Protein AF-A0A646P045-F1 (afdb_monomer_lite)

Sequence (121 aa):
MEDISFDRISQATGLLITRASFEFTLRLQNEEQQRQYAQALEVATLIYEDAHEHGGSTTAAASDEWARLNKLIAFWASMAELATPKRRGWFGRKEIHFMSRTTLLRALSPDAEIIRSGELR

Secondary structure (DSSP, 8-state):
-----HHHHHHHHSS---HHHHHHHHTTS-HHHHHHHHHHHHHHHHHHHHHHHTTT---HHHHHHHHHHHHHHHHHHHHHHHHSPEE-STTPPEE--HHHHHHHHHHS-TTSHHHHTTTT-

Structure (mmCIF, N/CA/C/O backbone):
data_AF-A0A646P045-F1
#
_entry.id   AF-A0A646P045-F1
#
loop_
_atom_site.group_PDB
_atom_site.id
_atom_site.type_symbol
_atom_site.label_atom_id
_atom_site.label_alt_id
_atom_site.label_comp_id
_atom_site.label_asym_id
_atom_site.label_entity_id
_atom_site.label_seq_id
_atom_site.pdbx_PDB_ins_code
_atom_site.Cartn_x
_atom_site.Cartn_y
_atom_site.Cartn_z
_atom_site.occupancy
_atom_site.B_iso_or_equiv
_atom_site.auth_seq_id
_atom_site.auth_comp_id
_atom_site.auth_asym_id
_atom_site.auth_atom_id
_atom_site.pdbx_PDB_model_num
ATOM 1 N N . MET A 1 1 ? -12.079 6.619 -13.844 1.00 47.69 1 MET A N 1
ATOM 2 C CA . MET A 1 1 ? -11.157 5.767 -13.077 1.00 47.69 1 MET A CA 1
ATOM 3 C C . MET A 1 1 ? -11.044 4.509 -13.904 1.00 47.69 1 MET A C 1
ATOM 5 O O . MET A 1 1 ? -12.015 3.768 -13.955 1.00 47.69 1 MET A O 1
ATOM 9 N N . GLU A 1 2 ? -9.987 4.412 -14.714 1.00 49.66 2 GLU A N 1
ATOM 10 C CA . GLU A 1 2 ? -9.714 3.219 -15.526 1.00 49.66 2 GLU A CA 1
ATOM 11 C C . GLU A 1 2 ? -9.786 1.972 -14.640 1.00 49.66 2 GLU A C 1
ATOM 13 O O . GLU A 1 2 ? -9.505 2.048 -13.440 1.00 49.66 2 GLU A O 1
ATOM 18 N N . ASP A 1 3 ? -10.232 0.851 -15.206 1.00 67.38 3 ASP A N 1
ATOM 19 C CA . ASP A 1 3 ? -10.348 -0.407 -14.474 1.00 67.38 3 ASP A CA 1
ATOM 20 C C . ASP A 1 3 ? -8.968 -0.813 -13.941 1.00 67.38 3 ASP A C 1
ATOM 22 O O . ASP A 1 3 ? -8.108 -1.301 -14.675 1.00 67.38 3 ASP A O 1
ATOM 26 N N . ILE A 1 4 ? -8.748 -0.588 -12.643 1.00 76.81 4 ILE A N 1
ATOM 27 C CA . ILE A 1 4 ? -7.551 -1.042 -11.941 1.00 76.81 4 ILE A CA 1
ATOM 28 C C . ILE A 1 4 ? -7.508 -2.566 -12.057 1.00 76.81 4 ILE A C 1
ATOM 30 O O . ILE A 1 4 ? -8.337 -3.275 -11.478 1.00 76.81 4 ILE A O 1
ATOM 34 N N . SER A 1 5 ? -6.524 -3.076 -12.795 1.00 91.94 5 SER A N 1
ATOM 35 C CA . SER A 1 5 ? -6.301 -4.512 -12.916 1.00 91.94 5 SER A CA 1
ATOM 36 C C . SER A 1 5 ? -5.482 -5.012 -11.730 1.00 91.94 5 SER A C 1
ATOM 38 O O . SER A 1 5 ? -4.253 -4.939 -11.701 1.00 91.94 5 SER A O 1
ATOM 40 N N . PHE A 1 6 ? -6.190 -5.535 -10.733 1.00 93.31 6 PHE A N 1
ATOM 41 C CA . PHE A 1 6 ? -5.599 -6.119 -9.530 1.00 93.31 6 PHE A CA 1
ATOM 42 C C . PHE A 1 6 ? -4.675 -7.310 -9.816 1.00 93.31 6 PHE A C 1
ATOM 44 O O . PHE A 1 6 ? -3.690 -7.501 -9.102 1.00 93.31 6 PHE A O 1
ATOM 51 N N . ASP A 1 7 ? -4.938 -8.063 -10.885 1.00 94.31 7 ASP A N 1
ATOM 52 C CA . ASP A 1 7 ? -4.083 -9.175 -11.305 1.00 94.31 7 ASP A CA 1
ATOM 53 C C . ASP A 1 7 ? -2.719 -8.675 -11.796 1.00 94.31 7 ASP A C 1
ATOM 55 O O . ASP A 1 7 ? -1.688 -9.184 -11.355 1.00 94.31 7 ASP A O 1
ATOM 59 N N . ARG A 1 8 ? -2.701 -7.629 -12.636 1.00 95.12 8 ARG A N 1
ATOM 60 C CA . ARG A 1 8 ? -1.461 -7.005 -13.134 1.00 95.12 8 ARG A CA 1
ATOM 61 C C . ARG A 1 8 ? -0.634 -6.428 -11.992 1.00 95.12 8 ARG A C 1
ATOM 63 O O . ARG A 1 8 ? 0.554 -6.713 -11.875 1.00 95.12 8 ARG A O 1
ATOM 70 N N . ILE A 1 9 ? -1.287 -5.704 -11.084 1.00 95.19 9 ILE A N 1
ATOM 71 C CA . ILE A 1 9 ? -0.635 -5.152 -9.891 1.00 95.19 9 ILE A CA 1
ATOM 72 C C . ILE A 1 9 ? -0.055 -6.268 -9.014 1.00 95.19 9 ILE A C 1
ATOM 74 O O . ILE A 1 9 ? 1.063 -6.148 -8.508 1.00 95.19 9 ILE A O 1
ATOM 78 N N . SER A 1 10 ? -0.800 -7.357 -8.818 1.00 95.56 10 SER A N 1
ATOM 79 C CA . SER A 1 10 ? -0.339 -8.470 -7.986 1.00 95.56 10 SER A CA 1
ATOM 80 C C . SER A 1 10 ? 0.869 -9.177 -8.600 1.00 95.56 10 SER A C 1
ATOM 82 O O . SER A 1 10 ? 1.803 -9.528 -7.881 1.00 95.56 10 SER A O 1
ATOM 84 N N . GLN A 1 11 ? 0.892 -9.336 -9.926 1.00 94.75 11 GLN A N 1
ATOM 85 C CA . GLN A 1 11 ? 2.046 -9.877 -10.647 1.00 94.75 11 GLN A CA 1
ATOM 86 C C . GLN A 1 11 ? 3.268 -8.966 -10.529 1.00 94.75 11 GLN A C 1
ATOM 88 O O . GLN A 1 11 ? 4.347 -9.449 -10.190 1.00 94.75 11 GLN A O 1
ATOM 93 N N . ALA A 1 12 ? 3.090 -7.661 -10.742 1.00 94.56 12 ALA A N 1
ATOM 94 C CA . ALA A 1 12 ? 4.183 -6.702 -10.677 1.00 94.56 12 ALA A CA 1
ATOM 95 C C . ALA A 1 12 ? 4.783 -6.606 -9.270 1.00 94.56 12 ALA A C 1
ATOM 97 O O . ALA A 1 12 ? 5.993 -6.692 -9.088 1.00 94.56 12 ALA A O 1
ATOM 98 N N . THR A 1 13 ? 3.939 -6.459 -8.249 1.00 93.31 13 THR A N 1
ATOM 99 C CA . THR A 1 13 ? 4.396 -6.234 -6.867 1.00 93.31 13 THR A CA 1
ATOM 100 C C . THR A 1 13 ? 4.769 -7.517 -6.124 1.00 93.31 13 THR A C 1
ATOM 102 O O . THR A 1 13 ? 5.412 -7.453 -5.077 1.00 93.31 13 THR A O 1
ATOM 105 N N . GLY A 1 14 ? 4.335 -8.682 -6.614 1.00 93.62 14 GLY A N 1
ATOM 106 C CA . GLY A 1 14 ? 4.437 -9.955 -5.897 1.00 93.62 14 GLY A CA 1
ATOM 107 C C . GLY A 1 14 ? 3.543 -10.045 -4.652 1.00 93.62 14 GLY A C 1
ATOM 108 O O . GLY A 1 14 ? 3.668 -10.990 -3.872 1.00 93.62 14 GLY A O 1
ATOM 109 N N . LEU A 1 15 ? 2.649 -9.075 -4.440 1.00 93.69 15 LEU A N 1
ATOM 110 C CA . LEU A 1 15 ? 1.703 -9.036 -3.328 1.00 93.69 15 LEU A CA 1
ATOM 111 C C . LEU A 1 15 ? 0.311 -9.421 -3.820 1.00 93.69 15 LEU A C 1
ATOM 113 O O . LEU A 1 15 ? -0.112 -8.991 -4.885 1.00 93.69 15 LEU A O 1
ATOM 117 N N . LEU A 1 16 ? -0.447 -10.174 -3.022 1.00 93.38 16 LEU A N 1
ATOM 118 C CA . LEU A 1 16 ? -1.852 -10.435 -3.337 1.00 93.38 16 LEU A CA 1
ATOM 119 C C . LEU A 1 16 ? -2.684 -9.175 -3.061 1.00 93.38 16 LEU A C 1
ATOM 121 O O . LEU A 1 16 ? -3.133 -8.955 -1.933 1.00 93.38 16 LEU A O 1
ATOM 125 N N . ILE A 1 17 ? -2.894 -8.353 -4.088 1.00 92.56 17 ILE A N 1
ATOM 126 C CA . ILE A 1 17 ? -3.704 -7.138 -3.999 1.00 92.56 17 ILE A CA 1
ATOM 127 C C . ILE A 1 17 ? -5.066 -7.418 -4.620 1.00 92.56 17 ILE A C 1
ATOM 129 O O . ILE A 1 17 ? -5.235 -7.406 -5.828 1.00 92.56 17 ILE A O 1
ATOM 133 N N . THR A 1 18 ? -6.059 -7.653 -3.770 1.00 93.56 18 THR A N 1
ATOM 134 C CA . THR A 1 18 ? -7.477 -7.719 -4.148 1.00 93.56 18 THR A CA 1
ATOM 135 C C . THR A 1 18 ? -8.137 -6.348 -4.004 1.00 93.56 18 THR A C 1
ATOM 137 O O . THR A 1 18 ? -7.629 -5.485 -3.286 1.00 93.56 18 THR A O 1
ATOM 140 N N . ARG A 1 19 ? -9.332 -6.169 -4.580 1.00 93.19 19 ARG A N 1
ATOM 141 C CA . ARG A 1 19 ? -10.158 -4.972 -4.335 1.00 93.19 19 ARG A CA 1
ATOM 142 C C . ARG A 1 19 ? -10.338 -4.691 -2.842 1.00 93.19 19 ARG A C 1
ATOM 144 O O . ARG A 1 19 ? -10.094 -3.576 -2.398 1.00 93.19 19 ARG A O 1
ATOM 151 N N . ALA A 1 20 ? -10.688 -5.717 -2.066 1.00 93.25 20 ALA A N 1
ATOM 152 C CA . ALA A 1 20 ? -10.923 -5.576 -0.633 1.00 93.25 20 ALA A CA 1
ATOM 153 C C . ALA A 1 20 ? -9.654 -5.168 0.135 1.00 93.25 20 ALA A C 1
ATOM 155 O O . ALA A 1 20 ? -9.716 -4.310 1.011 1.00 93.25 20 ALA A O 1
ATOM 156 N N . SER A 1 21 ? -8.492 -5.750 -0.186 1.00 93.75 21 SER A N 1
ATOM 157 C CA . SER A 1 21 ? -7.230 -5.380 0.474 1.00 93.75 21 SER A CA 1
ATOM 158 C C . SER A 1 21 ? -6.732 -4.002 0.046 1.00 93.75 21 SER A C 1
ATOM 160 O O . SER A 1 21 ? -6.160 -3.287 0.866 1.00 93.75 21 SER A O 1
ATOM 162 N N . PHE A 1 22 ? -6.960 -3.613 -1.210 1.00 95.38 22 PHE A N 1
ATOM 163 C CA . PHE A 1 22 ? -6.661 -2.272 -1.702 1.00 95.38 22 PHE A CA 1
ATOM 164 C C . PHE A 1 22 ? -7.509 -1.226 -0.976 1.00 95.38 22 PHE A C 1
ATOM 166 O O . PHE A 1 22 ? -6.954 -0.336 -0.336 1.00 95.38 22 PHE A O 1
ATOM 173 N N . GLU A 1 23 ? -8.835 -1.390 -0.979 1.00 95.19 23 GLU A N 1
ATOM 174 C CA . GLU A 1 23 ? -9.763 -0.507 -0.266 1.00 95.19 23 GLU A CA 1
ATOM 175 C C . GLU A 1 23 ? -9.409 -0.432 1.221 1.00 95.19 23 GLU A C 1
ATOM 177 O O . GLU A 1 23 ? -9.302 0.660 1.769 1.00 95.19 23 GLU A O 1
ATOM 182 N N . PHE A 1 24 ? -9.119 -1.567 1.864 1.00 95.75 24 PHE A N 1
ATOM 183 C CA . PHE A 1 24 ? -8.684 -1.581 3.258 1.00 95.75 24 PHE A CA 1
ATOM 184 C C . PHE A 1 24 ? -7.390 -0.789 3.489 1.00 95.75 24 PHE A C 1
ATOM 186 O O . PHE A 1 24 ? -7.297 -0.038 4.458 1.00 95.75 24 PHE A O 1
ATOM 193 N N . THR A 1 25 ? -6.414 -0.910 2.589 1.00 97.00 25 THR A N 1
ATOM 194 C CA . THR A 1 25 ? -5.143 -0.177 2.668 1.00 97.00 25 THR A CA 1
ATOM 195 C C . THR A 1 25 ? -5.354 1.335 2.551 1.00 97.00 25 THR A C 1
ATOM 197 O O . THR A 1 25 ? -4.736 2.090 3.302 1.00 97.00 25 THR A O 1
ATOM 200 N N . LEU A 1 26 ? -6.278 1.792 1.696 1.00 96.50 26 LEU A N 1
ATOM 201 C CA . LEU A 1 26 ? -6.617 3.217 1.569 1.00 96.50 26 LEU A CA 1
ATOM 202 C C . LEU A 1 26 ? -7.207 3.804 2.860 1.00 96.50 26 LEU A C 1
ATOM 204 O O . LEU A 1 26 ? -6.952 4.963 3.183 1.00 96.50 26 LEU A O 1
ATOM 208 N N . ARG A 1 27 ? -7.936 3.012 3.655 1.00 96.75 27 ARG A N 1
ATOM 209 C CA . ARG A 1 27 ? -8.511 3.463 4.941 1.00 96.75 27 ARG A CA 1
ATOM 210 C C . ARG A 1 27 ? -7.446 3.774 5.995 1.00 96.75 27 ARG A C 1
ATOM 212 O O . ARG A 1 27 ? -7.728 4.470 6.972 1.00 96.75 27 ARG A O 1
ATOM 219 N N . LEU A 1 28 ? -6.225 3.271 5.808 1.00 97.12 28 LEU A N 1
ATOM 220 C CA . LEU A 1 28 ? -5.069 3.544 6.670 1.00 97.12 28 LEU A CA 1
ATOM 221 C C . LEU A 1 28 ? -4.385 4.877 6.331 1.00 97.12 28 LEU A C 1
ATOM 223 O O . LEU A 1 28 ? -3.457 5.285 7.024 1.00 97.12 28 LEU A O 1
ATOM 227 N N . GLN A 1 29 ? -4.821 5.539 5.262 1.00 97.25 29 GLN A N 1
ATOM 228 C CA . GLN A 1 29 ? -4.136 6.656 4.627 1.00 97.25 29 GLN A CA 1
ATOM 229 C C . GLN A 1 29 ? -5.010 7.914 4.655 1.00 97.25 29 GLN A C 1
ATOM 231 O O . GLN A 1 29 ? -6.241 7.832 4.673 1.00 97.25 29 GLN A O 1
ATOM 236 N N . ASN A 1 30 ? -4.377 9.088 4.632 1.00 95.88 30 ASN A N 1
ATOM 237 C CA . ASN A 1 30 ? -5.056 10.328 4.246 1.00 95.88 30 ASN A CA 1
ATOM 238 C C . ASN A 1 30 ? -5.139 10.455 2.711 1.00 95.88 30 ASN A C 1
ATOM 240 O O . ASN A 1 30 ? -4.502 9.695 1.987 1.00 95.88 30 ASN A O 1
ATOM 244 N N . GLU A 1 31 ? -5.903 11.422 2.200 1.00 94.88 31 GLU A N 1
ATOM 245 C CA . GLU A 1 31 ? -6.155 11.556 0.754 1.00 94.88 31 GLU A CA 1
ATOM 246 C C . GLU A 1 31 ? -4.883 11.713 -0.093 1.00 94.88 31 GLU A C 1
ATOM 248 O O . GLU A 1 31 ? -4.809 11.202 -1.209 1.00 94.88 31 GLU A O 1
ATOM 253 N N . GLU A 1 32 ? -3.872 12.414 0.424 1.00 95.75 32 GLU A N 1
ATOM 254 C CA . GLU A 1 32 ? -2.601 12.586 -0.283 1.00 95.75 32 GLU A CA 1
ATOM 255 C C . GLU A 1 32 ? -1.827 11.268 -0.358 1.00 95.75 32 GLU A C 1
ATOM 257 O O . GLU A 1 32 ? -1.360 10.876 -1.425 1.00 95.75 32 GLU A O 1
ATOM 262 N N . GLN A 1 33 ? -1.766 10.532 0.750 1.00 96.94 33 GLN A N 1
ATOM 263 C CA . GLN A 1 33 ? -1.154 9.205 0.800 1.00 96.94 33 GLN A CA 1
ATOM 264 C C . GLN A 1 33 ? -1.874 8.208 -0.121 1.00 96.94 33 GLN A C 1
ATOM 266 O O . GLN A 1 33 ? -1.201 7.428 -0.792 1.00 96.94 33 GLN A O 1
ATOM 271 N N . GLN A 1 34 ? -3.207 8.287 -0.222 1.00 96.81 34 GLN A N 1
ATOM 272 C CA . GLN A 1 34 ? -4.006 7.465 -1.142 1.00 96.81 34 GLN A CA 1
ATOM 273 C C . GLN A 1 34 ? -3.615 7.698 -2.601 1.00 96.81 34 GLN A C 1
ATOM 275 O O . GLN A 1 34 ? -3.392 6.736 -3.338 1.00 96.81 34 GLN A O 1
ATOM 280 N N . ARG A 1 35 ? -3.475 8.965 -3.014 1.00 95.94 35 ARG A N 1
ATOM 281 C CA . ARG A 1 35 ? -3.017 9.309 -4.369 1.00 95.94 35 ARG A CA 1
ATOM 282 C C . ARG A 1 35 ? -1.609 8.787 -4.636 1.00 95.94 35 ARG A C 1
ATOM 284 O O . ARG A 1 35 ? -1.386 8.142 -5.657 1.00 95.94 35 ARG A O 1
ATOM 291 N N . GLN A 1 36 ? -0.685 9.008 -3.700 1.00 95.94 36 GLN A N 1
ATOM 292 C CA . GLN A 1 36 ? 0.699 8.540 -3.816 1.00 95.94 36 GLN A CA 1
ATOM 293 C C . GLN A 1 36 ? 0.788 7.014 -3.906 1.00 95.94 36 GLN A C 1
ATOM 295 O O . GLN A 1 36 ? 1.583 6.491 -4.682 1.00 95.94 36 GLN A O 1
ATOM 300 N N . TYR A 1 37 ? -0.023 6.289 -3.133 1.00 96.62 37 TYR A N 1
ATOM 301 C CA . TYR A 1 37 ? -0.044 4.831 -3.155 1.00 96.62 37 TYR A CA 1
ATOM 302 C C . TYR A 1 37 ? -0.629 4.281 -4.460 1.00 96.62 37 TYR A C 1
ATOM 304 O O . TYR A 1 37 ? -0.034 3.384 -5.054 1.00 96.62 37 TYR A O 1
ATOM 312 N N . ALA A 1 38 ? -1.743 4.841 -4.941 1.00 95.12 38 ALA A N 1
ATOM 313 C CA . ALA A 1 38 ? -2.335 4.444 -6.219 1.00 95.12 38 ALA A CA 1
ATOM 314 C C . ALA A 1 38 ? -1.361 4.674 -7.386 1.00 95.12 38 ALA A C 1
ATOM 316 O O . ALA A 1 38 ? -1.107 3.754 -8.162 1.00 95.12 38 ALA A O 1
ATOM 317 N N . GLN A 1 39 ? -0.740 5.857 -7.441 1.00 95.50 39 GLN A N 1
ATOM 318 C CA . GLN A 1 39 ? 0.285 6.170 -8.436 1.00 95.50 39 GLN A CA 1
ATOM 319 C C . GLN A 1 39 ? 1.490 5.229 -8.319 1.00 95.50 39 GLN A C 1
ATOM 321 O O . GLN A 1 39 ? 2.040 4.795 -9.326 1.00 95.50 39 GLN A O 1
ATOM 326 N N . ALA A 1 40 ? 1.904 4.879 -7.099 1.00 96.69 40 ALA A N 1
ATOM 327 C CA . ALA A 1 40 ? 3.025 3.972 -6.903 1.00 96.69 40 ALA A CA 1
ATOM 328 C C . ALA A 1 40 ? 2.755 2.566 -7.448 1.00 96.69 40 ALA A C 1
ATOM 330 O O . ALA A 1 40 ? 3.641 1.986 -8.073 1.00 96.69 40 ALA A O 1
ATOM 331 N N . LEU A 1 41 ? 1.548 2.032 -7.239 1.00 96.44 41 LEU A N 1
ATOM 332 C CA . LEU A 1 41 ? 1.145 0.740 -7.800 1.00 96.44 41 LEU A CA 1
ATOM 333 C C . LEU A 1 41 ? 1.107 0.780 -9.330 1.00 96.44 41 LEU A C 1
ATOM 335 O O . LEU A 1 41 ? 1.582 -0.153 -9.974 1.00 96.44 41 LEU A O 1
ATOM 339 N N . GLU A 1 42 ? 0.574 1.856 -9.904 1.00 95.50 42 GLU A N 1
ATOM 340 C CA . GLU A 1 42 ? 0.511 2.051 -11.353 1.00 95.50 42 GLU A CA 1
ATOM 341 C C . GLU A 1 42 ? 1.912 2.108 -11.972 1.00 95.50 42 GLU A C 1
ATOM 343 O O . GLU A 1 42 ? 2.233 1.307 -12.847 1.00 95.50 42 GLU A O 1
ATOM 348 N N . VAL A 1 43 ? 2.786 2.983 -11.465 1.00 96.25 43 VAL A N 1
ATOM 349 C CA . VAL A 1 43 ? 4.148 3.142 -11.998 1.00 96.25 43 VAL A CA 1
ATOM 350 C C . VAL A 1 43 ? 4.977 1.873 -11.797 1.00 96.25 43 VAL A C 1
ATOM 352 O O . VAL A 1 43 ? 5.707 1.479 -12.702 1.00 96.25 43 VAL A O 1
ATOM 355 N N . ALA A 1 44 ? 4.844 1.188 -10.657 1.00 96.31 44 ALA A N 1
ATOM 356 C CA . ALA A 1 44 ? 5.503 -0.100 -10.454 1.00 96.31 44 ALA A CA 1
ATOM 357 C C . ALA A 1 44 ? 5.023 -1.133 -11.486 1.00 96.31 44 ALA A C 1
ATOM 359 O O . ALA A 1 44 ? 5.839 -1.829 -12.086 1.00 96.31 44 ALA A O 1
ATOM 360 N N . THR A 1 45 ? 3.717 -1.193 -11.752 1.00 96.12 45 THR A N 1
ATOM 361 C CA . THR A 1 45 ? 3.161 -2.096 -12.770 1.00 96.12 45 THR A CA 1
ATOM 362 C C . THR A 1 45 ? 3.740 -1.799 -14.152 1.00 96.12 45 THR A C 1
ATOM 364 O O . THR A 1 45 ? 4.203 -2.720 -14.818 1.00 96.12 45 THR A O 1
ATOM 367 N N . LEU A 1 46 ? 3.823 -0.522 -14.536 1.00 95.25 46 LEU A N 1
ATOM 368 C CA . LEU A 1 46 ? 4.413 -0.108 -15.813 1.00 95.25 46 LEU A CA 1
ATOM 369 C C . LEU A 1 46 ? 5.898 -0.478 -15.927 1.00 95.25 46 LEU A C 1
ATOM 371 O O . LEU A 1 46 ? 6.312 -1.006 -16.953 1.00 95.25 46 LEU A O 1
ATOM 375 N N . ILE A 1 47 ? 6.698 -0.244 -14.880 1.00 96.00 47 ILE A N 1
ATOM 376 C CA . ILE A 1 47 ? 8.124 -0.618 -14.873 1.00 96.00 47 ILE A CA 1
ATOM 377 C C . ILE A 1 47 ? 8.288 -2.135 -15.016 1.00 96.00 47 ILE A C 1
ATOM 379 O O . ILE A 1 47 ? 9.162 -2.596 -15.748 1.00 96.00 47 ILE A O 1
ATOM 383 N N . TYR A 1 48 ? 7.466 -2.914 -14.310 1.00 96.06 48 TYR A N 1
ATOM 384 C CA . TYR A 1 48 ? 7.519 -4.371 -14.371 1.00 96.06 48 TYR A CA 1
ATOM 385 C C . TYR A 1 48 ? 7.183 -4.898 -15.769 1.00 96.06 48 TYR A C 1
ATOM 387 O O . TYR A 1 48 ? 7.875 -5.780 -16.276 1.00 96.06 48 TYR A O 1
ATOM 395 N N . GLU A 1 49 ? 6.137 -4.362 -16.391 1.00 95.00 49 GLU A N 1
ATOM 396 C CA . GLU A 1 49 ? 5.698 -4.779 -17.723 1.00 95.00 49 GLU A CA 1
ATOM 397 C C . GLU A 1 49 ? 6.698 -4.379 -18.803 1.00 95.00 49 GLU A C 1
ATOM 399 O O . GLU A 1 49 ? 7.071 -5.226 -19.611 1.00 95.00 49 GLU A O 1
ATOM 404 N N . ASP A 1 50 ? 7.215 -3.148 -18.755 1.00 95.44 50 ASP A N 1
ATOM 405 C CA . ASP A 1 50 ? 8.287 -2.699 -19.648 1.00 95.44 50 ASP A CA 1
ATOM 406 C C . ASP A 1 50 ? 9.519 -3.606 -19.520 1.00 95.44 50 ASP A C 1
ATOM 408 O O . ASP A 1 50 ? 10.050 -4.099 -20.516 1.00 95.44 50 ASP A O 1
ATOM 412 N N . ALA A 1 51 ? 9.928 -3.929 -18.289 1.00 95.38 51 ALA A N 1
ATOM 413 C CA . ALA A 1 51 ? 11.023 -4.862 -18.059 1.00 95.38 51 ALA A CA 1
ATOM 414 C C . ALA A 1 51 ? 10.716 -6.260 -18.617 1.00 95.38 51 ALA A C 1
ATOM 416 O O . ALA A 1 51 ? 11.598 -6.897 -19.192 1.00 95.38 51 ALA A O 1
ATOM 417 N N . HIS A 1 52 ? 9.484 -6.753 -18.464 1.00 94.69 52 HIS A N 1
ATOM 418 C CA . HIS A 1 52 ? 9.070 -8.061 -18.971 1.00 94.69 52 HIS A CA 1
ATOM 419 C C . HIS A 1 52 ? 9.127 -8.128 -20.503 1.00 94.69 52 HIS A C 1
ATOM 421 O O . HIS A 1 52 ? 9.681 -9.083 -21.053 1.00 94.69 52 H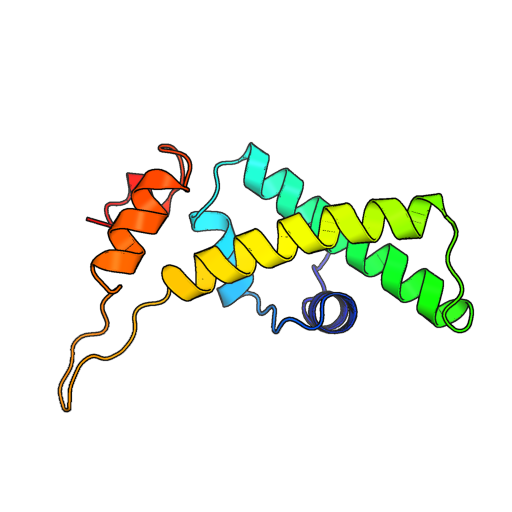IS A O 1
ATOM 427 N N . GLU A 1 53 ? 8.632 -7.095 -21.186 1.00 95.31 53 GLU A N 1
ATOM 428 C CA . GLU A 1 53 ? 8.681 -6.967 -22.648 1.00 95.31 53 GLU A CA 1
ATOM 429 C C . GLU A 1 53 ? 10.122 -6.901 -23.177 1.00 95.31 53 GLU A C 1
ATOM 431 O O . GLU A 1 53 ? 10.420 -7.428 -24.251 1.00 95.31 53 GLU A O 1
ATOM 436 N N . HIS A 1 54 ? 11.043 -6.344 -22.387 1.00 94.81 54 HIS A N 1
ATOM 437 C CA . HIS A 1 54 ? 12.457 -6.194 -22.736 1.00 94.81 54 HIS A CA 1
ATOM 438 C C . HIS A 1 54 ? 13.372 -7.248 -22.085 1.00 94.81 54 HIS A C 1
ATOM 440 O O . HIS A 1 54 ? 14.561 -7.003 -21.862 1.00 94.81 54 HIS A O 1
ATOM 446 N N . GLY A 1 55 ? 12.849 -8.442 -21.778 1.00 92.56 55 GLY A N 1
ATOM 447 C CA . GLY A 1 55 ? 13.656 -9.588 -21.333 1.00 92.56 55 GLY A CA 1
ATOM 448 C C . GLY A 1 55 ? 14.332 -9.404 -19.968 1.00 92.56 55 GLY A C 1
ATOM 449 O O . GLY A 1 55 ? 15.399 -9.964 -19.721 1.00 92.56 55 GLY A O 1
ATOM 450 N N . GLY A 1 56 ? 13.731 -8.605 -19.089 1.00 90.38 56 GLY A N 1
ATOM 451 C CA . GLY A 1 56 ? 14.233 -8.260 -17.758 1.00 90.38 56 GLY A CA 1
ATOM 452 C C . GLY A 1 56 ? 15.160 -7.042 -17.721 1.00 90.38 56 GLY A C 1
ATOM 453 O O . GLY A 1 56 ? 15.690 -6.721 -16.657 1.00 90.38 56 GLY A O 1
ATOM 454 N N . SER A 1 57 ? 15.381 -6.365 -18.851 1.00 92.62 57 SER A N 1
ATOM 455 C CA . SER A 1 57 ? 16.200 -5.151 -18.907 1.00 92.62 57 SER A CA 1
ATOM 456 C C . SER A 1 57 ? 15.410 -3.925 -18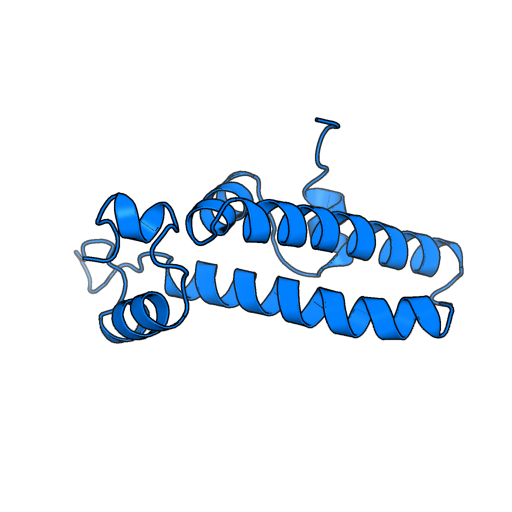.443 1.00 92.62 57 SER A C 1
ATOM 458 O O . SER A 1 57 ? 14.256 -3.756 -18.814 1.00 92.62 57 SER A O 1
ATOM 460 N N . THR A 1 58 ? 16.043 -3.035 -17.673 1.00 93.00 58 THR A N 1
ATOM 461 C CA . THR A 1 58 ? 15.443 -1.762 -17.229 1.00 93.00 58 THR A CA 1
ATOM 462 C C . THR A 1 58 ? 16.477 -0.637 -17.310 1.00 93.00 58 THR A C 1
ATOM 464 O O . THR A 1 58 ? 17.685 -0.890 -17.273 1.00 93.00 58 THR A O 1
ATOM 467 N N . THR A 1 59 ? 16.029 0.616 -17.410 1.00 93.81 59 THR A N 1
ATOM 468 C CA . THR A 1 59 ? 16.933 1.774 -17.304 1.00 93.81 59 THR A CA 1
ATOM 469 C C . THR A 1 59 ? 17.365 2.010 -15.852 1.00 93.81 59 THR A C 1
ATOM 471 O O . THR A 1 59 ? 16.649 1.662 -14.916 1.00 93.81 59 THR A O 1
ATOM 474 N N . ALA A 1 60 ? 18.508 2.672 -15.636 1.00 93.62 60 ALA A N 1
ATOM 475 C CA . ALA A 1 60 ? 18.954 3.023 -14.281 1.00 93.62 60 ALA A CA 1
ATOM 476 C C . ALA A 1 60 ? 17.907 3.862 -13.517 1.00 93.62 60 ALA A C 1
ATOM 478 O O . ALA A 1 60 ? 17.631 3.590 -12.353 1.00 93.62 60 ALA A O 1
ATOM 479 N N . ALA A 1 61 ? 17.258 4.813 -14.200 1.00 93.56 61 ALA A N 1
ATOM 480 C CA . ALA A 1 61 ? 16.194 5.627 -13.615 1.00 93.56 61 ALA A CA 1
ATOM 481 C C . ALA A 1 61 ? 14.976 4.785 -13.190 1.00 93.56 61 ALA A C 1
ATOM 483 O O . ALA A 1 61 ? 14.439 4.995 -12.104 1.00 93.56 61 ALA A O 1
ATOM 484 N N . ALA A 1 62 ? 14.567 3.810 -14.011 1.00 94.50 62 ALA A N 1
ATOM 485 C CA . ALA A 1 62 ? 13.480 2.893 -13.669 1.00 94.50 62 ALA A CA 1
ATOM 486 C C . ALA A 1 62 ? 13.849 1.991 -12.481 1.00 94.50 62 ALA A C 1
ATOM 488 O O . ALA A 1 62 ? 13.026 1.783 -11.595 1.00 94.50 62 ALA A O 1
ATOM 489 N N . SER A 1 63 ? 15.092 1.508 -12.417 1.00 93.56 63 SER A N 1
ATOM 490 C CA . SER A 1 63 ? 15.588 0.706 -11.292 1.00 93.56 63 SER A CA 1
ATOM 491 C C . SER A 1 63 ? 15.594 1.485 -9.968 1.00 93.56 63 SER A C 1
ATOM 493 O O . SER A 1 63 ? 15.188 0.953 -8.931 1.00 93.56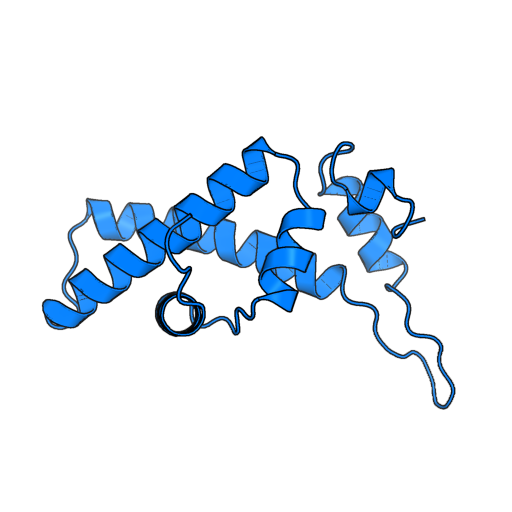 63 SER A O 1
ATOM 495 N N . ASP A 1 64 ? 16.037 2.743 -9.982 1.00 95.38 64 ASP A N 1
ATOM 496 C CA . ASP A 1 64 ? 16.046 3.593 -8.786 1.00 95.38 64 ASP A CA 1
ATOM 497 C C . ASP A 1 64 ? 14.622 3.914 -8.319 1.00 95.38 64 ASP A C 1
ATOM 499 O O . ASP A 1 64 ? 14.302 3.817 -7.127 1.00 95.38 64 ASP A O 1
ATOM 503 N N . GLU A 1 65 ? 13.744 4.237 -9.269 1.00 96.31 65 GLU A N 1
ATOM 504 C CA . GLU A 1 65 ? 12.343 4.513 -8.981 1.00 96.31 65 GLU A CA 1
ATOM 505 C C . GLU A 1 65 ? 11.632 3.264 -8.445 1.00 96.31 65 GLU A C 1
ATOM 507 O O . GLU A 1 65 ? 10.961 3.329 -7.414 1.00 96.31 65 GLU A O 1
ATOM 512 N N . TRP A 1 66 ? 11.869 2.095 -9.040 1.00 95.19 66 TRP A N 1
ATOM 513 C CA . TRP A 1 66 ? 11.373 0.807 -8.554 1.00 95.19 66 TRP A CA 1
ATOM 514 C C . TRP A 1 66 ? 11.721 0.564 -7.082 1.00 95.19 66 TRP A C 1
ATOM 516 O O . TRP A 1 66 ? 10.857 0.191 -6.283 1.00 95.19 66 TRP A O 1
ATOM 526 N N . ALA A 1 67 ? 12.968 0.828 -6.680 1.00 93.81 67 ALA A N 1
ATOM 527 C CA . ALA A 1 67 ? 13.396 0.666 -5.293 1.00 93.81 67 ALA A CA 1
ATOM 528 C C . ALA A 1 67 ? 12.647 1.606 -4.329 1.00 93.81 67 ALA A C 1
ATOM 530 O O . ALA A 1 67 ? 12.344 1.221 -3.193 1.00 93.81 67 ALA A O 1
ATOM 531 N N . ARG A 1 68 ? 12.336 2.833 -4.762 1.00 96.31 68 ARG A N 1
ATOM 532 C CA . ARG A 1 68 ? 11.539 3.796 -3.987 1.00 96.31 68 ARG A CA 1
ATOM 533 C C . ARG A 1 68 ? 10.083 3.344 -3.869 1.00 96.31 68 ARG A C 1
ATOM 535 O O . ARG A 1 68 ? 9.546 3.316 -2.759 1.00 96.31 68 ARG A O 1
ATOM 542 N N . LEU A 1 69 ? 9.469 2.964 -4.988 1.00 97.31 69 LEU A N 1
ATOM 543 C CA . LEU A 1 69 ? 8.077 2.519 -5.058 1.00 97.31 69 LEU A CA 1
ATOM 544 C C . LEU A 1 69 ? 7.849 1.255 -4.228 1.00 97.31 69 LEU A C 1
ATOM 546 O O . LEU A 1 69 ? 6.923 1.216 -3.419 1.00 97.31 69 LEU A O 1
ATOM 550 N N . ASN A 1 70 ? 8.745 0.272 -4.324 1.00 94.75 70 ASN A N 1
ATOM 551 C CA . ASN A 1 70 ? 8.643 -0.962 -3.546 1.00 94.75 70 ASN A CA 1
ATOM 552 C C . ASN A 1 70 ? 8.667 -0.726 -2.040 1.00 94.75 70 ASN A C 1
ATOM 554 O O . ASN A 1 70 ? 7.917 -1.371 -1.312 1.00 94.75 70 ASN A O 1
ATOM 558 N N . LYS A 1 71 ? 9.480 0.216 -1.549 1.00 95.62 71 LYS A N 1
ATOM 559 C CA . LYS A 1 71 ? 9.485 0.567 -0.120 1.00 95.62 71 LYS A CA 1
ATOM 560 C C . LYS A 1 71 ? 8.137 1.134 0.318 1.00 95.62 71 LYS A C 1
ATOM 562 O O . LYS A 1 71 ? 7.636 0.749 1.372 1.00 95.62 71 LYS A O 1
ATOM 567 N N . LEU A 1 72 ? 7.548 2.019 -0.488 1.00 96.81 72 LEU A N 1
ATOM 568 C CA . LEU A 1 72 ? 6.238 2.607 -0.202 1.00 96.81 72 LEU A CA 1
ATOM 569 C C . LEU A 1 72 ? 5.130 1.544 -0.223 1.00 96.81 72 LEU A C 1
ATOM 571 O O . LEU A 1 72 ? 4.317 1.482 0.698 1.00 96.81 72 LEU A O 1
ATOM 575 N N . ILE A 1 73 ? 5.126 0.680 -1.239 1.00 97.31 73 ILE A N 1
ATOM 576 C CA . ILE A 1 73 ? 4.135 -0.389 -1.390 1.00 97.31 73 ILE A CA 1
ATOM 577 C C . ILE A 1 73 ? 4.248 -1.400 -0.240 1.00 97.31 73 ILE A C 1
ATOM 579 O O . ILE A 1 73 ? 3.245 -1.720 0.399 1.00 97.31 73 ILE A O 1
ATOM 583 N N . ALA A 1 74 ? 5.465 -1.848 0.083 1.00 96.06 74 ALA A N 1
ATOM 584 C CA . ALA A 1 74 ? 5.715 -2.791 1.171 1.00 96.06 74 ALA A CA 1
ATOM 585 C C . ALA A 1 74 ? 5.370 -2.208 2.549 1.00 96.06 74 ALA A C 1
ATOM 587 O O . ALA A 1 74 ? 4.850 -2.923 3.410 1.00 96.06 74 ALA A O 1
ATOM 588 N N . PHE A 1 75 ? 5.620 -0.912 2.762 1.00 96.56 75 PHE A N 1
ATOM 589 C CA . PHE A 1 75 ? 5.214 -0.222 3.985 1.00 96.56 75 PHE A CA 1
ATOM 590 C C . PHE A 1 75 ? 3.698 -0.309 4.186 1.00 96.56 75 PHE A C 1
ATOM 592 O O . PHE A 1 75 ? 3.242 -0.759 5.239 1.00 96.56 75 PHE A O 1
ATOM 599 N N . TRP A 1 76 ? 2.912 0.049 3.168 1.00 97.56 76 TRP A N 1
ATOM 600 C CA . TRP A 1 76 ? 1.454 0.020 3.270 1.00 97.56 76 TRP A CA 1
ATOM 601 C C . TRP A 1 76 ? 0.889 -1.394 3.379 1.00 97.56 76 TRP A C 1
ATOM 603 O O . TRP A 1 76 ? -0.014 -1.618 4.185 1.00 97.56 76 TRP A O 1
ATOM 613 N N . ALA A 1 77 ? 1.475 -2.361 2.671 1.00 96.12 77 ALA A N 1
ATOM 614 C CA . ALA A 1 77 ? 1.131 -3.772 2.834 1.00 96.12 77 ALA A CA 1
ATOM 615 C C . ALA A 1 77 ? 1.367 -4.253 4.278 1.00 96.12 77 ALA A C 1
ATOM 617 O O . ALA A 1 77 ? 0.511 -4.916 4.864 1.00 96.12 77 ALA A O 1
AT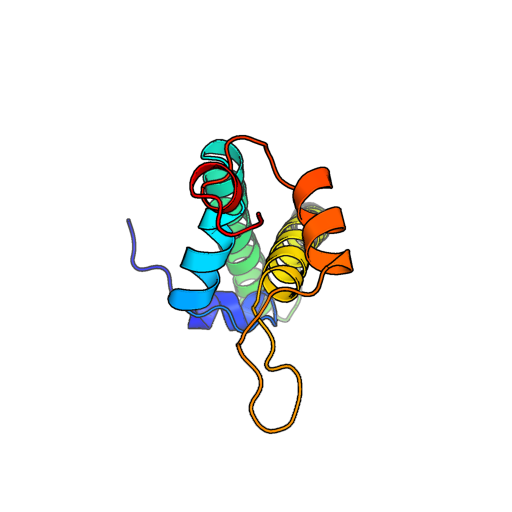OM 618 N N . SER A 1 78 ? 2.481 -3.842 4.893 1.00 95.94 78 SER A N 1
ATOM 619 C CA . SER A 1 78 ? 2.796 -4.168 6.290 1.00 95.94 78 SER A CA 1
ATOM 620 C C . SER A 1 78 ? 1.812 -3.522 7.271 1.00 95.94 78 SER A C 1
ATOM 622 O O . SER A 1 78 ? 1.386 -4.157 8.237 1.00 95.94 78 SER A O 1
ATOM 624 N N . MET A 1 79 ? 1.410 -2.268 7.029 1.00 97.06 79 MET A N 1
ATOM 625 C CA . MET A 1 79 ? 0.393 -1.601 7.850 1.00 97.06 79 MET A CA 1
ATOM 626 C C . MET A 1 79 ? -0.967 -2.298 7.731 1.00 97.06 79 MET A C 1
ATOM 628 O O . MET A 1 79 ? -1.633 -2.507 8.746 1.00 97.06 79 MET A O 1
ATOM 632 N N . ALA A 1 80 ? -1.357 -2.719 6.526 1.00 95.88 80 ALA A N 1
ATOM 633 C CA . ALA A 1 80 ? -2.582 -3.479 6.301 1.00 95.88 80 ALA A CA 1
ATOM 634 C C . ALA A 1 80 ? -2.556 -4.840 7.004 1.00 95.88 80 ALA A C 1
ATOM 636 O O . ALA A 1 80 ? -3.538 -5.227 7.644 1.00 95.88 80 ALA A O 1
ATOM 637 N N . GLU A 1 81 ? -1.428 -5.548 6.983 1.00 94.25 81 GLU A N 1
ATOM 638 C CA . GLU A 1 81 ? -1.311 -6.809 7.714 1.00 94.25 81 GLU A CA 1
ATOM 639 C C . GLU A 1 81 ? -1.449 -6.603 9.232 1.00 94.25 81 GLU A C 1
ATOM 641 O O . GLU A 1 81 ? -2.181 -7.340 9.901 1.00 94.25 81 GLU A O 1
ATOM 646 N N . LEU A 1 82 ? -0.804 -5.567 9.779 1.00 94.94 82 LEU A N 1
ATOM 647 C CA . LEU A 1 82 ? -0.915 -5.214 11.197 1.00 94.94 82 LEU A CA 1
ATOM 648 C C . LEU A 1 82 ? -2.339 -4.819 11.591 1.00 94.94 82 LEU A C 1
ATOM 650 O O . LEU A 1 82 ? -2.769 -5.144 12.700 1.00 94.94 82 LEU A O 1
ATOM 654 N N . ALA A 1 83 ? -3.052 -4.126 10.704 1.00 94.38 83 ALA A N 1
ATOM 655 C CA . ALA A 1 83 ? -4.420 -3.673 10.920 1.00 94.38 83 ALA A CA 1
ATOM 656 C C . ALA A 1 83 ? -5.462 -4.779 10.695 1.00 94.38 83 ALA A C 1
ATOM 658 O O . ALA A 1 83 ? -6.623 -4.599 11.053 1.00 94.38 83 ALA A O 1
ATOM 659 N N . THR A 1 84 ? -5.078 -5.933 10.143 1.00 92.44 84 THR A N 1
ATOM 660 C CA . THR A 1 84 ? -6.007 -7.039 9.899 1.00 92.44 84 THR A CA 1
ATOM 661 C C . THR A 1 84 ? -6.362 -7.747 11.215 1.00 92.44 84 THR A C 1
ATOM 663 O O . THR A 1 84 ? -5.480 -8.315 11.868 1.00 92.44 84 THR A O 1
ATOM 666 N N . PRO A 1 85 ? -7.648 -7.787 11.619 1.00 88.88 85 PRO A N 1
ATOM 667 C CA . PRO A 1 85 ? -8.064 -8.485 12.830 1.00 88.88 85 PRO A CA 1
ATOM 668 C C . PRO A 1 85 ? -7.808 -9.996 12.733 1.00 88.88 85 PRO A C 1
ATOM 670 O O . PRO A 1 85 ? -8.302 -10.667 11.821 1.00 88.88 85 PRO A O 1
ATOM 673 N N . LYS A 1 86 ? -7.089 -10.560 13.708 1.00 87.50 86 LYS A N 1
ATOM 674 C CA . LYS A 1 86 ? -6.794 -12.003 13.779 1.00 87.50 86 LYS A CA 1
ATOM 675 C C . LYS A 1 86 ? -7.687 -12.658 14.843 1.00 87.50 86 LYS A C 1
ATOM 677 O O . LYS A 1 86 ? -8.074 -12.031 15.829 1.00 87.50 86 LYS A O 1
ATOM 682 N N . ARG A 1 87 ? -8.081 -13.920 14.628 1.00 85.44 87 ARG A N 1
ATOM 683 C CA . ARG A 1 87 ? -8.894 -14.680 15.598 1.00 85.44 87 ARG A CA 1
ATOM 684 C C . ARG A 1 87 ? -8.017 -15.071 16.785 1.00 85.44 87 ARG A C 1
ATOM 686 O O . ARG A 1 87 ? -6.968 -15.677 16.585 1.00 85.44 87 ARG A O 1
ATOM 693 N N . ARG A 1 88 ? -8.458 -14.774 18.010 1.00 77.75 88 ARG A N 1
ATOM 694 C CA . ARG A 1 88 ? -7.692 -15.078 19.228 1.00 77.75 88 ARG A CA 1
ATOM 695 C C . ARG A 1 88 ? -8.369 -16.135 20.103 1.00 77.75 88 ARG A C 1
ATOM 697 O O . ARG A 1 88 ? -9.352 -15.851 20.775 1.00 77.75 88 ARG A O 1
ATOM 704 N N . GLY A 1 89 ? -7.817 -17.348 20.135 1.00 72.88 89 GLY A N 1
ATOM 705 C CA . GLY A 1 89 ? -8.349 -18.474 20.918 1.00 72.88 89 GLY A CA 1
ATOM 706 C C . GLY A 1 89 ? -9.444 -19.279 20.201 1.00 72.88 89 GLY A C 1
ATOM 707 O O . GLY A 1 89 ? -9.887 -18.930 19.104 1.00 72.88 89 GLY A O 1
ATOM 708 N N . TRP A 1 90 ? -9.887 -20.379 20.823 1.00 72.69 90 TRP A N 1
ATOM 709 C CA . TRP A 1 90 ? -10.746 -21.390 20.181 1.00 72.69 90 TRP A CA 1
ATOM 710 C C . TRP A 1 90 ? -12.134 -20.845 19.777 1.00 72.69 90 TRP A C 1
ATOM 712 O O . TRP A 1 90 ? -12.634 -21.15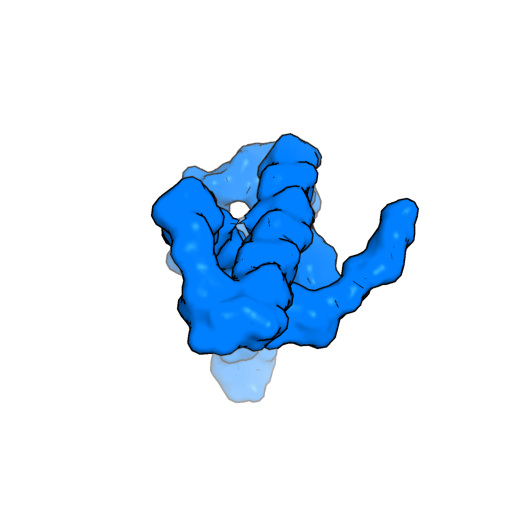9 18.698 1.00 72.69 90 TRP A O 1
ATOM 722 N N . PHE A 1 91 ? -12.687 -19.901 20.548 1.00 79.44 91 PHE A N 1
ATOM 723 C CA . PHE A 1 91 ? -13.937 -19.166 20.261 1.00 79.44 91 PHE A CA 1
ATOM 724 C C . PHE A 1 91 ? -13.714 -17.654 20.072 1.00 79.44 91 PHE A C 1
ATOM 726 O O . PHE A 1 91 ? -14.606 -16.843 20.303 1.00 79.44 91 PHE A O 1
ATOM 733 N N . GLY A 1 92 ? -12.497 -17.269 19.687 1.00 68.69 92 GLY A N 1
ATOM 734 C CA . GLY A 1 92 ? -12.047 -15.882 19.680 1.00 68.69 92 GLY A CA 1
ATOM 735 C C . GLY A 1 92 ? -12.864 -14.921 18.831 1.00 68.69 92 GLY A C 1
ATOM 736 O O . GLY A 1 92 ? -13.168 -15.212 17.672 1.00 68.69 92 GLY A O 1
ATOM 737 N N . ARG A 1 93 ? -13.103 -13.719 19.367 1.00 82.44 93 ARG A N 1
ATOM 738 C CA . ARG A 1 93 ? -13.452 -12.550 18.552 1.00 82.44 93 ARG A CA 1
ATOM 739 C C . ARG A 1 93 ? -12.263 -12.195 17.648 1.00 82.44 93 ARG A C 1
ATOM 741 O O . ARG A 1 93 ? -11.109 -12.441 18.003 1.00 82.44 93 ARG A O 1
ATOM 748 N N . LYS A 1 94 ? -12.549 -11.663 16.458 1.00 86.75 94 LYS A N 1
ATOM 749 C CA . LYS A 1 94 ? -11.518 -11.099 15.580 1.00 86.75 94 LYS A CA 1
ATOM 750 C C . LYS A 1 94 ? -11.140 -9.725 16.121 1.00 86.75 94 LYS A C 1
ATOM 752 O O . LYS A 1 94 ? -11.995 -8.847 16.184 1.00 86.75 94 LYS A O 1
ATOM 757 N N . GLU A 1 95 ? -9.884 -9.552 16.506 1.00 88.62 95 GLU A N 1
ATOM 758 C CA . GLU A 1 95 ? -9.385 -8.293 17.059 1.00 88.62 95 GLU A CA 1
ATOM 759 C C . GLU A 1 95 ? -7.984 -7.970 16.532 1.00 88.62 95 GLU A C 1
ATOM 761 O O . GLU A 1 95 ? -7.195 -8.860 16.206 1.00 88.62 95 GLU A O 1
ATOM 766 N N . ILE A 1 96 ? -7.676 -6.676 16.435 1.00 89.12 96 ILE A N 1
ATOM 767 C CA . ILE A 1 96 ? -6.320 -6.194 16.164 1.00 89.12 96 ILE A CA 1
ATOM 768 C C . ILE A 1 96 ? -5.524 -6.294 17.464 1.00 89.12 96 ILE A C 1
ATOM 770 O O . ILE A 1 96 ? -5.943 -5.749 18.490 1.00 89.12 96 ILE A O 1
ATOM 774 N N . HIS A 1 97 ? -4.377 -6.973 17.416 1.00 88.81 97 HIS A N 1
ATOM 775 C CA . HIS A 1 97 ? -3.518 -7.170 18.580 1.00 88.81 97 HIS A CA 1
ATOM 776 C C .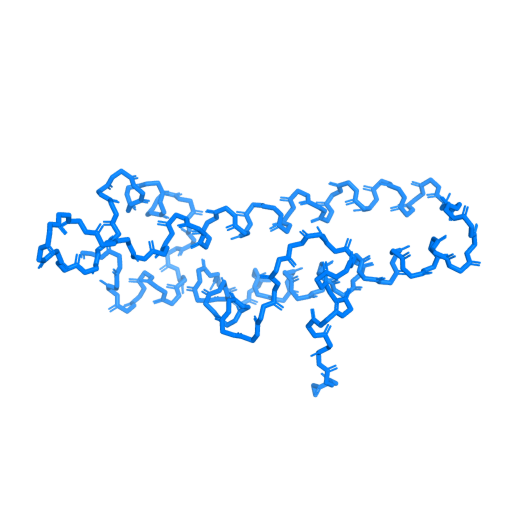 HIS A 1 97 ? -3.068 -5.827 19.183 1.00 88.81 97 HIS A C 1
ATOM 778 O O . HIS A 1 97 ? -2.741 -4.892 18.454 1.00 88.81 97 HIS A O 1
ATOM 784 N N . PHE A 1 98 ? -3.003 -5.735 20.516 1.00 88.94 98 PHE A N 1
ATOM 785 C CA . PHE A 1 98 ? -2.711 -4.484 21.235 1.00 88.94 98 PHE A CA 1
ATOM 786 C C . PHE A 1 98 ? -1.417 -3.794 20.768 1.00 88.94 98 PHE A C 1
ATOM 788 O O . PHE A 1 98 ? -1.400 -2.586 20.525 1.00 88.94 98 PHE A O 1
ATOM 795 N N . MET A 1 99 ? -0.342 -4.567 20.580 1.00 90.06 99 MET A N 1
ATOM 796 C CA . MET A 1 99 ? 0.923 -4.019 20.076 1.00 90.06 99 MET A CA 1
ATOM 797 C C . MET A 1 99 ? 0.781 -3.472 18.651 1.00 90.06 99 MET A C 1
ATOM 799 O O . MET A 1 99 ? 1.305 -2.401 18.364 1.00 90.06 99 MET A O 1
ATOM 803 N N . SER A 1 100 ? 0.014 -4.148 17.788 1.00 93.69 100 SER A N 1
ATOM 804 C CA . SER A 1 100 ? -0.268 -3.669 16.431 1.00 93.69 100 SER A CA 1
ATOM 805 C C . SER A 1 100 ? -1.049 -2.358 16.462 1.00 93.69 100 SER A C 1
ATOM 807 O O . SER A 1 100 ? -0.680 -1.428 15.754 1.00 93.69 100 SER A O 1
ATOM 809 N N . ARG A 1 101 ? -2.056 -2.230 17.341 1.00 93.38 101 ARG A N 1
ATOM 810 C CA . ARG A 1 101 ? -2.795 -0.967 17.526 1.00 93.38 101 ARG A CA 1
ATOM 811 C C . ARG A 1 101 ? -1.864 0.179 17.907 1.00 93.38 101 ARG A C 1
ATOM 813 O O . ARG A 1 101 ? -1.940 1.248 17.316 1.00 93.38 101 ARG A O 1
ATOM 820 N N . THR A 1 102 ? -0.959 -0.050 18.860 1.00 93.25 102 THR A N 1
ATOM 821 C CA . THR A 1 102 ? -0.008 0.980 19.312 1.00 93.25 102 THR A CA 1
ATOM 822 C C . THR A 1 102 ? 0.931 1.414 18.186 1.00 93.25 102 THR A C 1
ATOM 824 O O . THR A 1 102 ? 1.183 2.607 18.027 1.00 93.25 102 THR A O 1
ATOM 827 N N . THR A 1 103 ? 1.427 0.469 17.385 1.00 95.25 103 THR A N 1
ATOM 828 C CA . THR A 1 103 ? 2.241 0.778 16.202 1.00 95.25 103 THR A CA 1
ATOM 829 C C . THR A 1 103 ? 1.448 1.591 15.180 1.00 95.25 103 THR A C 1
ATOM 831 O O . THR A 1 103 ? 1.926 2.629 14.732 1.00 95.25 103 THR A O 1
ATOM 834 N N . LEU A 1 104 ? 0.219 1.174 14.863 1.00 96.25 104 LEU A N 1
ATOM 835 C CA . LEU A 1 104 ? -0.640 1.859 13.893 1.00 96.25 104 LEU A CA 1
ATOM 836 C C . LEU A 1 104 ? -0.981 3.285 14.346 1.00 96.25 104 LEU A C 1
ATOM 838 O O . LEU A 1 104 ? -0.845 4.216 13.564 1.00 96.25 104 LEU A O 1
ATOM 842 N N . LEU A 1 105 ? -1.316 3.494 15.621 1.00 94.69 105 LEU A N 1
ATOM 843 C CA . LEU A 1 105 ? -1.602 4.828 16.168 1.00 94.69 105 LEU A CA 1
ATOM 844 C C . LEU A 1 105 ? -0.404 5.792 16.106 1.00 94.69 105 LEU A C 1
ATOM 846 O O . LEU A 1 105 ? -0.603 7.001 16.150 1.00 94.69 105 LEU A O 1
ATOM 850 N N . ARG A 1 106 ? 0.829 5.275 16.030 1.00 93.50 106 ARG A N 1
ATOM 851 C CA . ARG A 1 106 ? 2.048 6.087 15.880 1.00 93.50 106 ARG A CA 1
ATOM 852 C C . ARG A 1 106 ? 2.442 6.310 14.424 1.00 93.50 106 ARG A C 1
ATOM 854 O O . ARG A 1 106 ? 3.056 7.326 14.123 1.00 93.50 106 ARG A O 1
ATOM 861 N N . ALA A 1 107 ? 2.163 5.338 13.559 1.00 94.06 107 ALA A N 1
ATOM 862 C CA . ALA A 1 107 ? 2.606 5.344 12.169 1.00 94.06 107 ALA A CA 1
ATOM 863 C C . ALA A 1 107 ? 1.610 6.027 11.224 1.00 94.06 107 ALA A C 1
ATOM 865 O O . ALA A 1 107 ? 2.021 6.651 10.247 1.00 94.06 107 ALA A O 1
ATOM 866 N N . LEU A 1 108 ? 0.310 5.884 11.484 1.00 95.75 108 LEU A N 1
ATOM 867 C CA . LEU A 1 108 ? -0.734 6.381 10.597 1.00 95.75 108 LEU A CA 1
ATOM 868 C C . LEU A 1 108 ? -1.012 7.870 10.835 1.00 95.75 108 LEU A C 1
ATOM 870 O O . LEU A 1 108 ? -0.891 8.384 11.947 1.00 95.75 108 LEU A O 1
ATOM 874 N N . SER A 1 109 ? -1.427 8.559 9.772 1.00 93.50 109 SER A N 1
ATOM 875 C CA . SER A 1 109 ? -1.899 9.942 9.869 1.00 93.50 109 SER A CA 1
ATOM 876 C C . SER A 1 109 ? -3.143 10.012 10.768 1.00 93.50 109 SER A C 1
ATOM 878 O O . SER A 1 109 ? -4.030 9.176 10.597 1.00 93.50 109 SER A O 1
ATOM 880 N N . PRO A 1 110 ? -3.275 11.017 11.657 1.00 92.62 110 PRO A N 1
ATOM 881 C CA . PRO A 1 110 ? -4.487 11.219 12.459 1.00 92.62 110 PRO A CA 1
ATOM 882 C C . PRO A 1 110 ? -5.778 11.316 11.632 1.00 92.62 110 PRO A C 1
ATOM 884 O O . PRO A 1 110 ? -6.854 10.986 12.131 1.00 92.62 110 PRO A O 1
ATOM 887 N N . ASP A 1 111 ? -5.661 11.729 10.368 1.00 94.62 111 ASP A N 1
ATOM 888 C CA . ASP A 1 111 ? -6.778 11.898 9.438 1.00 94.62 111 ASP A CA 1
ATOM 889 C C . ASP A 1 111 ? -7.165 10.609 8.698 1.00 94.62 111 ASP A C 1
ATOM 891 O O . ASP A 1 111 ? -8.195 10.576 8.015 1.00 94.62 111 ASP A O 1
ATOM 895 N N . ALA A 1 112 ? -6.381 9.535 8.849 1.00 95.50 112 ALA A N 1
ATOM 896 C CA . ALA A 1 112 ? -6.709 8.230 8.291 1.00 95.50 112 ALA A CA 1
ATOM 897 C C . ALA A 1 112 ? -8.100 7.781 8.762 1.00 95.50 112 ALA A C 1
ATOM 899 O O . ALA A 1 112 ? -8.453 7.896 9.942 1.00 95.50 112 ALA A O 1
ATOM 900 N N . GLU A 1 113 ? -8.905 7.250 7.843 1.00 95.31 113 GLU A N 1
ATOM 901 C CA . GLU A 1 113 ? -10.292 6.859 8.118 1.00 95.31 113 GLU A CA 1
ATOM 902 C C . GLU A 1 113 ? -10.390 5.861 9.278 1.00 95.31 113 GLU A C 1
ATOM 904 O O . GLU A 1 113 ? -11.247 6.001 10.151 1.00 95.31 113 GLU A O 1
ATOM 909 N N . ILE A 1 114 ? -9.473 4.895 9.343 1.00 94.00 114 ILE A N 1
ATOM 910 C CA . ILE A 1 114 ? -9.447 3.885 10.406 1.00 94.00 114 ILE A CA 1
ATOM 911 C C . ILE A 1 114 ? -9.205 4.493 11.805 1.00 94.00 114 ILE A C 1
ATOM 913 O O . ILE A 1 114 ? -9.649 3.944 12.815 1.00 94.00 114 ILE A O 1
ATOM 917 N N . ILE A 1 115 ? -8.530 5.648 11.886 1.00 93.06 115 ILE A N 1
ATOM 918 C CA . ILE A 1 115 ? -8.369 6.399 13.140 1.00 93.06 115 ILE A CA 1
ATOM 919 C C . ILE A 1 115 ? -9.639 7.194 13.441 1.00 93.06 115 ILE A C 1
ATOM 921 O O . ILE A 1 115 ? -10.142 7.129 14.566 1.00 93.06 115 ILE A O 1
ATOM 925 N N . ARG A 1 116 ? -10.165 7.930 12.452 1.00 94.12 116 ARG A N 1
ATOM 926 C CA . ARG A 1 116 ? -11.342 8.802 12.624 1.00 94.12 116 ARG A CA 1
ATOM 927 C C . ARG A 1 116 ? -12.613 8.026 12.974 1.00 94.12 116 ARG A C 1
ATOM 929 O O . ARG A 1 116 ? -13.395 8.493 13.795 1.00 94.12 116 ARG A O 1
ATOM 936 N N . SER A 1 117 ? -12.787 6.838 12.400 1.00 92.38 117 SER A N 1
ATOM 937 C CA . SER A 1 117 ? -13.901 5.918 12.686 1.00 92.38 117 SER A CA 1
ATOM 938 C C . SER A 1 117 ? -13.832 5.282 14.079 1.00 92.38 117 SER A C 1
ATOM 940 O O . SER A 1 117 ? -14.836 4.775 14.572 1.00 92.38 117 SER A O 1
ATOM 942 N N . GLY A 1 118 ? -12.664 5.309 14.731 1.00 88.00 118 GLY A N 1
ATOM 943 C CA . GLY A 1 118 ? -12.449 4.671 16.027 1.00 88.00 118 GLY A CA 1
ATOM 944 C C . GLY A 1 118 ? -12.192 3.163 15.960 1.00 88.00 118 GLY A C 1
ATOM 945 O O . GLY A 1 118 ? -12.084 2.541 17.011 1.00 88.00 118 GLY A O 1
ATOM 946 N N . GLU A 1 119 ? -12.028 2.570 14.773 1.00 88.88 119 GLU A N 1
ATOM 947 C CA . GLU A 1 119 ? -11.768 1.128 14.604 1.00 88.88 119 GLU A CA 1
ATOM 948 C C . GLU A 1 119 ? -10.465 0.647 15.263 1.00 88.88 119 GLU A C 1
ATOM 950 O O . GLU A 1 119 ? -10.344 -0.526 15.622 1.00 88.88 119 GLU A O 1
ATOM 955 N N . LEU A 1 120 ? -9.495 1.547 15.457 1.00 83.88 120 LEU A N 1
ATOM 956 C CA . LEU A 1 120 ? -8.249 1.259 16.177 1.00 83.88 120 LEU A CA 1
ATOM 957 C C . LEU A 1 120 ? -8.313 1.496 17.697 1.00 83.88 120 LEU A C 1
ATOM 959 O O . LEU A 1 120 ? -7.306 1.256 18.371 1.00 83.88 120 LEU A O 1
ATOM 963 N N . ARG A 1 121 ? -9.447 1.961 18.241 1.00 72.44 121 ARG A N 1
ATOM 964 C CA . ARG A 1 121 ? -9.608 2.270 19.673 1.00 72.44 121 ARG A CA 1
ATOM 965 C C . ARG A 1 121 ? -10.085 1.072 20.498 1.00 72.44 121 ARG A C 1
ATOM 967 O O . ARG A 1 121 ? -10.680 0.109 19.960 1.00 72.44 121 ARG A O 1
#

Radius of gyration: 16.35 Å; chains: 1; bounding box: 33×34×44 Å

Foldseek 3Di:
DPPPDQVLLCVLLVHNDDPVLLVLLQLLADPVLNVVLVVLSVLSSVQSVVCVVVVNDGDPVSVVSNVVSNVSNVVSVVLSVQLFFDADDPNGDGARDPVSLVVSVVPGDCNRNCNVVVVSD

pLDDT: mean 91.95, std 8.13, range [47.69, 97.56]

Organism: NCBI:txid2600065